Protein AF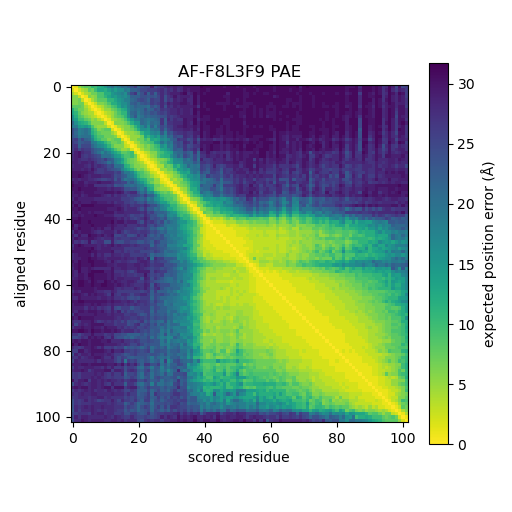-F8L3F9-F1 (afdb_monomer)

Mean predicted aligned error: 17.77 Å

Organism: Simkania negevensis (strain ATCC VR-1471 / DSM 27360 / Z) (NCBI:txid331113)

pLDDT: mean 72.8, std 18.69, range [41.62, 96.38]

Secondary structure (DSSP, 8-state):
---------------------------------------HHHHHHHHHHHHH-TT--HHHHHHHHHHHHHHHHHHHHHHHHHHHHHHHHHHHHHHHHHTT--

Radius of gyration: 32.16 Å; Cα contacts (8 Å, |Δi|>4): 12; chains: 1; bounding box: 49×46×103 Å

Sequence (102 aa):
MSDSSGVPPPSSGSSSQSSSQQDPLPTQIQTGMSKPYDIKGDTAIRNWAKHFYPGMTEDQLNKFVQQFLMTICQQISQQIGKEMQEQRKQAQKLKRAEEGED

Nearest PDB structures (foldseek):
  1wgf-assembly1_A  TM=5.217E-01  e=1.063E+00  Mus musculus

Foldseek 3Di:
DDDDDDDDDDDDDDDDDDDDDDPPDDDDPPPPPPDPPPPVVLVVQLVVCCVVPVPDDPVRSVVVSVVVVVVVVVVVVVVVVVVVVVVVVVVVVVVVVVVVPD

Structure (mmCIF, N/CA/C/O backbone):
data_AF-F8L3F9-F1
#
_entry.id   AF-F8L3F9-F1
#
loop_
_atom_site.group_PDB
_atom_site.id
_atom_site.type_symbol
_atom_site.label_atom_id
_atom_site.label_alt_id
_atom_site.label_comp_id
_atom_site.label_asym_id
_atom_site.label_entity_id
_atom_site.label_seq_id
_atom_site.pdbx_PDB_ins_code
_atom_site.Cartn_x
_atom_site.Cartn_y
_atom_site.Cartn_z
_atom_site.occupancy
_atom_site.B_iso_or_equiv
_atom_site.auth_seq_id
_atom_site.auth_comp_id
_atom_site.auth_asym_id
_atom_site.auth_atom_id
_atom_site.pdbx_PDB_model_num
ATOM 1 N N . MET A 1 1 ? -2.420 -42.164 82.364 1.00 43.06 1 MET A N 1
ATOM 2 C CA . MET A 1 1 ? -1.245 -42.930 81.894 1.00 43.06 1 MET A CA 1
ATOM 3 C C . MET A 1 1 ? -1.417 -43.035 80.379 1.00 43.06 1 MET A C 1
ATOM 5 O O . MET A 1 1 ? -2.393 -43.652 79.989 1.00 43.06 1 MET A O 1
ATOM 9 N N . SER A 1 2 ? -0.715 -42.334 79.485 1.00 50.41 2 SER A N 1
ATOM 10 C CA . SER A 1 2 ? 0.636 -41.750 79.512 1.00 50.41 2 SER A CA 1
ATOM 11 C C . SER A 1 2 ? 0.702 -40.386 78.803 1.00 50.41 2 SER A C 1
ATOM 13 O O . SER A 1 2 ? -0.051 -40.135 77.865 1.00 50.41 2 SER A O 1
ATOM 15 N N . ASP A 1 3 ? 1.627 -39.555 79.288 1.00 45.97 3 ASP A N 1
ATOM 16 C CA . ASP A 1 3 ? 2.169 -38.316 78.720 1.00 45.97 3 ASP A CA 1
ATOM 17 C C . ASP A 1 3 ? 2.650 -38.441 77.267 1.00 45.97 3 ASP A C 1
ATOM 19 O O . ASP A 1 3 ? 3.238 -39.455 76.891 1.00 45.97 3 ASP A O 1
ATOM 23 N N . SER A 1 4 ? 2.554 -37.346 76.506 1.00 58.72 4 SER A N 1
ATOM 24 C CA . SER A 1 4 ? 3.695 -36.904 75.698 1.00 58.72 4 SER A CA 1
ATOM 25 C C . SER A 1 4 ? 3.683 -35.384 75.543 1.00 58.72 4 SER A C 1
ATOM 27 O O . SER A 1 4 ? 2.698 -34.776 75.124 1.00 58.72 4 SER A O 1
ATOM 29 N N . SER A 1 5 ? 4.805 -34.799 75.940 1.00 61.41 5 SER A N 1
ATOM 30 C CA . SER A 1 5 ? 5.029 -33.396 76.265 1.00 61.41 5 SER A CA 1
ATOM 31 C C . SER A 1 5 ? 5.695 -32.630 75.121 1.00 61.41 5 SER A C 1
ATOM 33 O O . SER A 1 5 ? 6.549 -33.182 74.435 1.00 61.41 5 SER A O 1
ATOM 35 N N . GLY A 1 6 ? 5.396 -31.326 75.043 1.00 58.28 6 GLY A N 1
ATOM 36 C CA . GLY A 1 6 ? 6.217 -30.277 74.410 1.00 58.28 6 GLY A CA 1
ATOM 37 C C . GLY A 1 6 ? 6.114 -30.231 72.882 1.00 58.28 6 GLY A C 1
ATOM 38 O O . GLY A 1 6 ? 6.138 -31.256 72.225 1.00 58.28 6 GLY A O 1
ATOM 39 N N . VAL A 1 7 ? 6.024 -29.080 72.214 1.00 61.94 7 VAL A N 1
ATOM 40 C CA . VAL A 1 7 ? 6.843 -27.852 72.323 1.00 61.94 7 VAL A CA 1
ATOM 41 C C . VAL A 1 7 ? 6.077 -26.707 71.581 1.00 61.94 7 VAL A C 1
ATOM 43 O O . VAL A 1 7 ? 5.232 -27.014 70.741 1.00 61.94 7 VAL A O 1
ATOM 46 N N . PRO A 1 8 ? 6.271 -25.411 71.925 1.00 63.53 8 PRO A N 1
ATOM 47 C CA . PRO A 1 8 ? 5.248 -24.351 71.880 1.00 63.53 8 PRO A CA 1
ATOM 48 C C . PRO A 1 8 ? 5.168 -23.564 70.551 1.00 63.53 8 PRO A C 1
ATOM 50 O O . PRO A 1 8 ? 6.009 -23.754 69.672 1.00 63.53 8 PRO A O 1
ATOM 53 N N . PRO A 1 9 ? 4.186 -22.643 70.402 1.00 65.69 9 PRO A N 1
ATOM 54 C CA . PRO A 1 9 ? 4.080 -21.766 69.237 1.00 65.69 9 PRO A CA 1
ATOM 55 C C . PRO A 1 9 ? 5.039 -20.569 69.340 1.00 65.69 9 PRO A C 1
ATOM 57 O O . PRO A 1 9 ? 5.296 -20.059 70.433 1.00 65.69 9 PRO A O 1
ATOM 60 N N . PRO A 1 10 ? 5.537 -20.081 68.197 1.00 56.44 10 PRO A N 1
ATOM 61 C CA . PRO A 1 10 ? 5.499 -18.638 67.948 1.00 56.44 10 PRO A CA 1
ATOM 62 C C . PRO A 1 10 ? 5.067 -18.354 66.496 1.00 56.44 10 PRO A C 1
ATOM 64 O O . PRO A 1 10 ? 5.521 -18.985 65.551 1.00 56.44 10 PRO A O 1
ATOM 67 N N . SER A 1 11 ? 4.016 -17.564 66.302 1.00 47.84 11 SER A N 1
ATOM 68 C CA . SER A 1 11 ? 4.045 -16.103 66.119 1.00 47.84 11 SER A CA 1
ATOM 69 C C . SER A 1 11 ? 4.158 -15.689 64.651 1.00 47.84 11 SER A C 1
ATOM 71 O O . SER A 1 11 ? 5.175 -15.892 64.005 1.00 47.84 11 SER A O 1
ATOM 73 N N . SER A 1 12 ? 3.085 -15.034 64.205 1.00 54.38 12 SER A N 1
ATOM 74 C CA . SER A 1 12 ? 3.083 -13.754 63.492 1.00 54.38 12 SER A CA 1
ATOM 75 C C . SER A 1 12 ? 4.060 -13.547 62.333 1.00 54.38 12 SER A C 1
ATOM 77 O O . SER A 1 12 ? 5.251 -13.348 62.545 1.00 54.38 12 SER A O 1
ATOM 79 N N . GLY A 1 13 ? 3.504 -13.327 61.138 1.00 46.06 13 GLY A N 1
ATOM 80 C CA . GLY A 1 13 ? 4.103 -12.376 60.202 1.00 46.06 13 GLY A CA 1
ATOM 81 C C . GLY A 1 13 ? 4.023 -12.746 58.728 1.00 46.06 13 GLY A C 1
ATOM 82 O O . GLY A 1 13 ? 4.798 -13.559 58.250 1.00 46.06 13 GLY A O 1
ATOM 83 N N . SER A 1 14 ? 3.174 -11.997 58.025 1.00 42.38 14 SER A N 1
ATOM 84 C CA . SER A 1 14 ? 3.471 -11.379 56.727 1.00 42.38 14 SER A CA 1
ATOM 85 C C . SER A 1 14 ? 3.509 -12.234 55.451 1.00 42.38 14 SER A C 1
ATOM 87 O O . SER A 1 14 ? 4.433 -12.988 55.187 1.00 42.38 14 SER A O 1
ATOM 89 N N . SER A 1 15 ? 2.539 -11.904 54.594 1.00 42.09 15 SER A N 1
ATOM 90 C CA . SER A 1 15 ? 2.754 -11.364 53.243 1.00 42.09 15 SER A CA 1
ATOM 91 C C . SER A 1 15 ? 3.395 -12.247 52.170 1.00 42.09 15 SER A C 1
ATOM 93 O O . SER A 1 15 ? 4.589 -12.510 52.171 1.00 42.09 15 SER A O 1
ATOM 95 N N . SER A 1 16 ? 2.581 -12.478 51.136 1.00 50.47 16 SER A N 1
ATOM 96 C CA . SER A 1 16 ? 2.945 -12.306 49.727 1.00 50.47 16 SER A CA 1
ATOM 97 C C . SER A 1 16 ? 4.160 -13.080 49.221 1.00 50.47 16 SER A C 1
ATOM 99 O O . SER A 1 16 ? 5.280 -12.586 49.276 1.00 50.47 16 SER A O 1
ATOM 101 N N . GLN A 1 17 ? 3.913 -14.180 48.511 1.00 46.78 17 GLN A N 1
ATOM 102 C CA . GLN A 1 17 ? 4.690 -14.456 47.305 1.00 46.78 17 GLN A CA 1
ATOM 103 C C . GLN A 1 17 ? 3.849 -15.220 46.284 1.00 46.78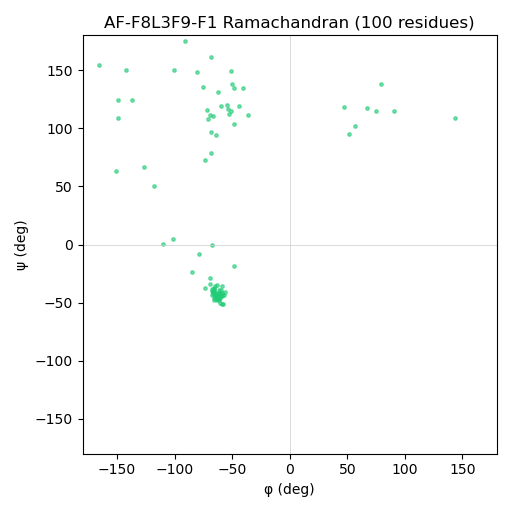 17 GLN A C 1
ATOM 105 O O . GLN A 1 17 ? 3.501 -16.385 46.452 1.00 46.78 17 GLN A O 1
ATOM 110 N N . SER A 1 18 ? 3.505 -14.496 45.219 1.00 57.31 18 SER A N 1
ATOM 111 C CA . SER A 1 18 ? 3.032 -15.024 43.949 1.00 57.31 18 SER A CA 1
ATOM 112 C C . SER A 1 18 ? 3.946 -16.146 43.459 1.00 57.31 18 SER A C 1
ATOM 114 O O . SER A 1 18 ? 5.166 -15.995 43.434 1.00 57.31 18 SER A O 1
ATOM 116 N N . SER A 1 19 ? 3.363 -17.247 43.006 1.00 45.56 19 SER A N 1
ATOM 117 C CA . SER A 1 19 ? 4.046 -18.233 42.165 1.00 45.56 19 SER A CA 1
ATOM 118 C C . SER A 1 19 ? 3.022 -18.909 41.262 1.00 45.56 19 SER A C 1
ATOM 120 O O . SER A 1 19 ? 2.772 -20.107 41.340 1.00 45.56 19 SER A O 1
ATOM 122 N N . SER A 1 20 ? 2.401 -18.107 40.396 1.00 57.38 20 SER A N 1
ATOM 123 C CA . SER A 1 20 ? 1.855 -18.636 39.151 1.00 57.38 20 SER A CA 1
ATOM 124 C C . SER A 1 20 ? 3.050 -18.963 38.265 1.00 57.38 20 SER A C 1
ATOM 126 O O . SER A 1 20 ? 3.831 -18.071 37.933 1.00 57.38 20 SER A O 1
ATOM 128 N N . GLN A 1 21 ? 3.209 -20.249 37.966 1.00 50.00 21 GLN A N 1
ATOM 129 C CA . GLN A 1 21 ? 4.160 -20.800 37.009 1.00 50.00 21 GLN A CA 1
ATOM 130 C C . GLN A 1 21 ? 4.309 -19.867 35.799 1.00 50.00 21 GLN A C 1
ATOM 132 O O . GLN A 1 21 ? 3.380 -19.692 35.012 1.00 50.00 21 GLN A O 1
ATOM 137 N N . GLN A 1 22 ? 5.483 -19.247 35.668 1.00 48.94 22 GLN A N 1
ATOM 138 C CA . GLN A 1 22 ? 5.950 -18.790 34.371 1.00 48.94 22 GLN A CA 1
ATOM 139 C C . GLN A 1 22 ? 6.312 -20.044 33.584 1.00 48.94 22 GLN A C 1
ATOM 141 O O . GLN A 1 22 ? 7.310 -20.698 33.882 1.00 48.94 22 GLN A O 1
ATOM 146 N N . ASP A 1 23 ? 5.491 -20.372 32.594 1.00 53.12 23 ASP A N 1
ATOM 147 C CA . ASP A 1 23 ? 5.928 -21.192 31.473 1.00 53.12 23 ASP A CA 1
ATOM 148 C C . ASP A 1 23 ? 7.173 -20.525 30.856 1.00 53.12 23 ASP A C 1
ATOM 150 O O . ASP A 1 23 ? 7.100 -19.356 30.451 1.00 53.12 23 ASP A O 1
ATOM 154 N N . PRO A 1 24 ? 8.339 -21.192 30.809 1.00 52.97 24 PRO A N 1
ATOM 155 C CA . PRO A 1 24 ? 9.492 -20.642 30.123 1.00 52.97 24 PRO A CA 1
ATOM 156 C C . PRO A 1 24 ? 9.208 -20.656 28.618 1.00 52.97 24 PRO A C 1
ATOM 158 O O . PRO A 1 24 ? 9.140 -21.710 27.991 1.00 52.97 24 PRO A O 1
ATOM 161 N N . LEU A 1 25 ? 9.054 -19.462 28.039 1.00 47.41 25 LEU A N 1
ATOM 162 C CA . LEU A 1 25 ? 9.075 -19.237 26.592 1.00 47.41 25 LEU A CA 1
ATOM 163 C C . LEU A 1 25 ? 10.244 -20.026 25.973 1.00 47.41 25 LEU A C 1
ATOM 165 O O . LEU A 1 25 ? 11.396 -19.759 26.337 1.00 47.41 25 LEU A O 1
ATOM 169 N N . PRO A 1 26 ? 9.997 -20.984 25.059 1.00 49.09 26 PRO A N 1
ATOM 170 C CA . PRO A 1 26 ? 11.078 -21.723 24.443 1.00 49.09 26 PRO A CA 1
ATOM 171 C C . PRO A 1 26 ? 11.989 -20.788 23.644 1.00 49.09 26 PRO A C 1
ATOM 173 O O . PRO A 1 26 ? 11.580 -19.925 22.868 1.00 49.09 26 PRO A O 1
ATOM 176 N N . THR A 1 27 ? 13.260 -21.003 23.936 1.00 58.44 27 THR A N 1
ATOM 177 C CA . THR A 1 27 ? 14.493 -20.352 23.529 1.00 58.44 27 THR A CA 1
ATOM 178 C C . THR A 1 27 ? 14.646 -20.156 22.014 1.00 58.44 27 THR A C 1
ATOM 180 O O . THR A 1 27 ? 14.423 -21.069 21.231 1.00 58.44 27 THR A O 1
ATOM 183 N N . GLN A 1 28 ? 15.139 -18.965 21.647 1.00 46.66 28 GLN A N 1
ATOM 184 C CA . GLN A 1 28 ? 15.873 -18.620 20.417 1.00 46.66 28 GLN A CA 1
ATOM 185 C C . GLN A 1 28 ? 15.248 -19.029 19.073 1.00 46.66 28 GLN A C 1
ATOM 187 O O . GLN A 1 28 ? 15.552 -20.073 18.500 1.00 46.66 28 GLN A O 1
ATOM 192 N N . ILE A 1 29 ? 14.523 -18.088 18.464 1.00 52.41 29 ILE A N 1
ATOM 193 C CA . ILE A 1 29 ? 14.368 -18.065 17.007 1.00 52.41 29 ILE A CA 1
ATOM 194 C C . ILE A 1 29 ? 15.739 -17.707 16.420 1.00 52.41 29 ILE A C 1
ATOM 196 O O . ILE A 1 29 ? 16.134 -16.543 16.369 1.00 52.41 29 ILE A O 1
ATOM 200 N N . GLN A 1 30 ? 16.482 -18.736 16.019 1.00 41.62 30 GLN A N 1
ATOM 201 C CA . GLN A 1 30 ? 17.684 -18.631 15.205 1.00 41.62 30 GLN A CA 1
ATOM 202 C C . GLN A 1 30 ? 17.249 -18.063 13.845 1.00 41.62 30 GLN A C 1
ATOM 204 O O . GLN A 1 30 ? 16.769 -18.786 12.974 1.00 41.62 30 GLN A O 1
ATOM 209 N N . THR A 1 31 ? 17.334 -16.742 13.676 1.00 54.41 31 THR A N 1
ATOM 210 C CA . THR A 1 31 ? 17.109 -16.061 12.397 1.00 54.41 31 THR A CA 1
ATOM 211 C C . THR A 1 31 ? 18.249 -16.423 11.453 1.00 54.41 31 THR A C 1
ATOM 213 O O . THR A 1 31 ? 19.192 -15.664 11.242 1.00 54.41 31 THR A O 1
ATOM 216 N N . GLY A 1 32 ? 18.170 -17.623 10.874 1.00 46.91 32 GLY A N 1
ATOM 217 C CA . GLY A 1 32 ? 18.882 -17.938 9.649 1.00 46.91 32 GLY A CA 1
ATOM 218 C C . GLY A 1 32 ? 18.509 -16.855 8.651 1.00 46.91 32 GLY A C 1
ATOM 219 O O . GLY A 1 32 ? 17.337 -16.736 8.298 1.00 46.91 32 GLY A O 1
ATOM 220 N N . MET A 1 33 ? 19.483 -16.012 8.294 1.00 45.03 33 MET A N 1
ATOM 221 C CA . MET A 1 33 ? 19.332 -14.974 7.282 1.00 45.03 33 MET A CA 1
ATOM 222 C C . MET A 1 33 ? 18.704 -15.633 6.060 1.00 45.03 33 MET A C 1
ATOM 224 O O . MET A 1 33 ? 19.345 -16.416 5.354 1.00 45.03 33 MET A O 1
ATOM 228 N N . SER A 1 34 ? 17.408 -15.386 5.883 1.00 47.88 34 SER A N 1
ATOM 229 C CA . SER A 1 34 ? 16.674 -15.869 4.734 1.00 47.88 34 SER A CA 1
ATOM 230 C C . SER A 1 34 ? 17.375 -15.258 3.535 1.00 47.88 34 SER A C 1
ATOM 232 O O . SER A 1 34 ? 17.488 -14.037 3.416 1.00 47.88 34 SER A O 1
ATOM 234 N N . LYS A 1 35 ? 17.904 -16.124 2.665 1.00 50.41 35 LYS A N 1
ATOM 235 C CA . LYS A 1 35 ? 18.222 -15.753 1.285 1.00 50.41 35 LYS A CA 1
ATOM 236 C C . LYS A 1 35 ? 17.068 -14.874 0.790 1.00 50.41 35 LYS A C 1
ATOM 238 O O . LYS A 1 35 ? 15.927 -15.239 1.091 1.00 50.41 35 LYS A O 1
ATOM 243 N N . PRO A 1 36 ? 17.334 -13.741 0.111 1.00 56.72 36 PRO A N 1
ATOM 244 C CA . PRO A 1 36 ? 16.274 -12.849 -0.338 1.00 56.72 36 PRO A CA 1
ATOM 245 C C . PRO A 1 36 ? 15.277 -13.719 -1.084 1.00 56.72 36 PRO A C 1
ATOM 247 O O . PRO A 1 36 ? 15.655 -14.410 -2.031 1.00 56.72 36 PRO A O 1
ATOM 250 N N . TYR A 1 37 ? 14.067 -13.821 -0.540 1.00 50.84 37 TYR A N 1
ATOM 251 C CA . TYR A 1 37 ? 13.046 -14.673 -1.108 1.00 50.84 37 TYR A CA 1
ATOM 252 C C . TYR A 1 37 ? 12.919 -14.260 -2.572 1.00 50.84 37 TYR A C 1
ATOM 254 O O . TYR A 1 37 ? 12.576 -13.115 -2.856 1.00 50.84 37 TYR A O 1
ATOM 262 N N . ASP A 1 38 ? 13.221 -15.167 -3.500 1.00 53.31 38 ASP A N 1
ATOM 263 C CA . ASP A 1 38 ? 12.825 -14.994 -4.892 1.00 53.31 38 ASP A CA 1
ATOM 264 C C . ASP A 1 38 ? 11.315 -15.258 -4.920 1.00 53.31 38 ASP A C 1
ATOM 266 O O . ASP A 1 38 ? 10.824 -16.350 -5.222 1.00 53.31 38 ASP A O 1
ATOM 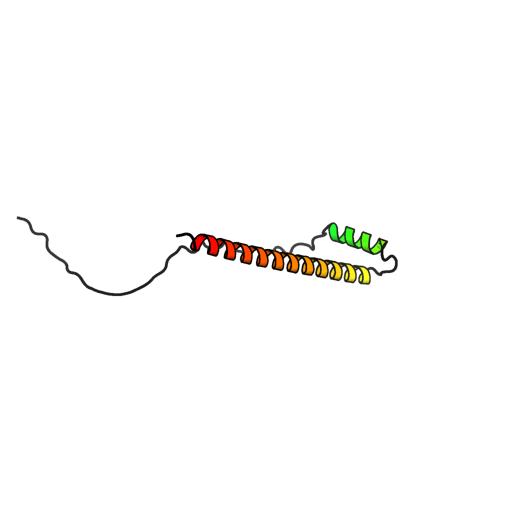270 N N . ILE A 1 39 ? 10.566 -14.289 -4.386 1.00 55.09 39 ILE A N 1
ATOM 271 C CA . ILE A 1 39 ? 9.117 -14.344 -4.315 1.00 55.09 39 ILE A CA 1
ATOM 272 C C . ILE A 1 39 ? 8.687 -14.266 -5.769 1.00 55.09 39 ILE A C 1
ATOM 274 O O . ILE A 1 39 ? 8.798 -13.216 -6.391 1.00 55.09 39 ILE A O 1
ATOM 278 N N . LYS A 1 40 ? 8.158 -15.363 -6.317 1.00 61.31 40 LYS A N 1
ATOM 279 C CA . LYS A 1 40 ? 7.606 -15.417 -7.687 1.00 61.31 40 LYS A CA 1
ATOM 280 C C . LYS A 1 40 ? 6.633 -14.258 -8.005 1.00 61.31 40 LYS A C 1
ATOM 282 O O . LYS A 1 40 ? 6.383 -13.966 -9.172 1.00 61.31 40 LYS A O 1
ATOM 287 N N . GLY A 1 41 ? 6.101 -13.590 -6.977 1.00 67.25 41 GLY A N 1
ATOM 288 C CA . GLY A 1 41 ? 5.327 -12.351 -7.064 1.00 67.25 41 GLY A CA 1
ATOM 289 C C . GLY A 1 41 ? 6.112 -11.127 -7.557 1.00 67.25 41 GLY A C 1
ATOM 290 O O . GLY A 1 41 ? 5.574 -10.369 -8.357 1.00 67.25 41 GLY A O 1
ATOM 291 N N . ASP A 1 42 ? 7.382 -10.958 -7.193 1.00 70.19 42 ASP A N 1
ATOM 292 C CA . ASP A 1 42 ? 8.201 -9.818 -7.632 1.00 70.19 42 ASP A CA 1
ATOM 293 C C . ASP A 1 42 ? 8.449 -9.851 -9.141 1.00 70.19 42 ASP A C 1
ATOM 295 O O . ASP A 1 42 ? 8.433 -8.814 -9.810 1.00 70.19 42 ASP A O 1
ATOM 299 N N . THR A 1 43 ? 8.651 -11.046 -9.701 1.00 78.75 43 THR A N 1
ATOM 300 C CA . THR A 1 43 ? 8.774 -11.252 -11.148 1.00 78.75 43 THR A CA 1
ATOM 301 C C . THR A 1 43 ? 7.455 -10.952 -11.860 1.00 78.75 43 THR A C 1
ATOM 303 O O . THR A 1 43 ? 7.456 -10.295 -12.901 1.00 78.75 43 THR A O 1
ATOM 306 N N . ALA A 1 44 ? 6.319 -11.379 -11.297 1.00 80.88 44 ALA A N 1
ATOM 307 C CA . ALA A 1 44 ? 4.998 -11.121 -11.871 1.00 80.88 44 ALA A CA 1
ATOM 308 C C . ALA A 1 44 ? 4.655 -9.623 -11.879 1.00 80.88 44 ALA A C 1
ATOM 310 O O . ALA A 1 44 ? 4.223 -9.100 -12.906 1.00 80.88 44 ALA A O 1
ATOM 311 N N . ILE A 1 45 ? 4.918 -8.916 -10.775 1.00 78.56 45 ILE A N 1
ATOM 312 C CA . ILE A 1 45 ? 4.686 -7.470 -10.666 1.00 78.56 45 ILE A CA 1
ATOM 313 C C . I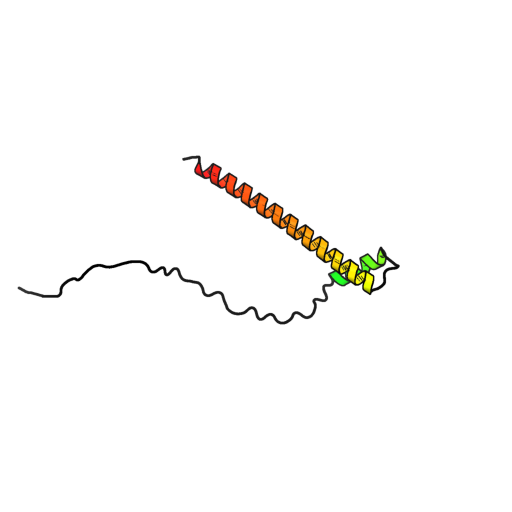LE A 1 45 ? 5.626 -6.708 -11.602 1.00 78.56 45 ILE A C 1
ATOM 315 O O . ILE A 1 45 ? 5.187 -5.775 -12.271 1.00 78.56 45 ILE A O 1
ATOM 319 N N . ARG A 1 46 ? 6.895 -7.123 -11.726 1.00 79.56 46 ARG A N 1
ATOM 320 C CA . ARG A 1 46 ? 7.821 -6.527 -12.701 1.00 79.56 46 ARG A CA 1
ATOM 321 C C . ARG A 1 46 ? 7.359 -6.722 -14.140 1.00 79.56 46 ARG A C 1
ATOM 323 O O . ARG A 1 46 ? 7.411 -5.769 -14.910 1.00 79.56 46 ARG A O 1
ATOM 330 N N . ASN A 1 47 ? 6.894 -7.914 -14.508 1.00 83.88 47 ASN A N 1
ATOM 331 C CA . ASN A 1 47 ? 6.389 -8.179 -15.858 1.00 83.88 47 ASN A CA 1
ATOM 332 C C . ASN A 1 47 ? 5.117 -7.377 -16.156 1.00 83.88 47 ASN A C 1
ATOM 334 O O . ASN A 1 47 ? 5.004 -6.787 -17.229 1.00 83.88 47 ASN A O 1
ATOM 338 N N . TRP A 1 48 ? 4.199 -7.295 -15.190 1.00 86.31 48 TRP A N 1
ATOM 339 C CA . TRP A 1 48 ? 3.020 -6.437 -15.275 1.00 86.31 48 TRP A CA 1
ATOM 340 C C . TRP A 1 48 ? 3.422 -4.966 -15.449 1.00 86.31 48 TRP A C 1
ATOM 342 O O . TRP A 1 48 ? 3.017 -4.323 -16.412 1.00 86.31 48 TRP A O 1
ATOM 352 N N . ALA A 1 49 ? 4.302 -4.441 -14.599 1.00 85.50 49 ALA A N 1
ATOM 353 C CA . ALA A 1 49 ? 4.717 -3.045 -14.671 1.00 85.50 49 ALA A CA 1
ATOM 354 C C . ALA A 1 49 ? 5.490 -2.720 -15.966 1.00 85.50 49 ALA A C 1
ATOM 356 O O . ALA A 1 49 ? 5.259 -1.667 -16.550 1.00 85.50 49 ALA A O 1
ATOM 357 N N . LYS A 1 50 ? 6.314 -3.633 -16.500 1.00 85.19 50 LYS A N 1
ATOM 358 C CA . LYS A 1 50 ? 6.937 -3.470 -17.831 1.00 85.19 50 LYS A CA 1
ATOM 359 C C . LYS A 1 50 ? 5.910 -3.419 -18.966 1.00 85.19 50 LYS A C 1
ATOM 361 O O . LYS A 1 50 ? 6.126 -2.698 -19.934 1.00 85.19 50 LYS A O 1
ATOM 366 N N . HIS A 1 51 ? 4.809 -4.164 -18.854 1.00 87.81 51 HIS A N 1
ATOM 367 C CA . HIS A 1 51 ? 3.737 -4.148 -19.851 1.00 87.81 51 HIS A CA 1
ATOM 368 C C . HIS A 1 51 ? 3.002 -2.800 -19.889 1.00 87.81 51 HIS A C 1
ATOM 370 O O . HIS A 1 51 ? 2.751 -2.271 -20.968 1.00 87.81 51 HIS A O 1
ATOM 376 N N . PHE A 1 52 ? 2.694 -2.222 -18.723 1.00 86.00 52 PHE A N 1
ATOM 377 C CA . PHE A 1 52 ? 1.960 -0.952 -18.629 1.00 86.00 52 PHE A CA 1
ATOM 378 C C . PHE A 1 52 ? 2.854 0.291 -18.736 1.00 86.00 52 PHE A C 1
ATOM 380 O O . PHE A 1 52 ? 2.381 1.354 -19.137 1.00 86.00 52 PHE A O 1
ATOM 387 N N . TYR A 1 53 ? 4.144 0.163 -18.424 1.00 85.19 53 TYR A N 1
ATOM 388 C CA . TYR A 1 53 ? 5.117 1.254 -18.457 1.00 85.19 53 TYR A CA 1
ATOM 389 C C . TYR A 1 53 ? 6.346 0.876 -19.309 1.00 85.19 53 TYR A C 1
ATOM 391 O O . TYR A 1 53 ? 7.455 0.768 -18.779 1.00 85.19 53 TYR A O 1
ATOM 399 N N . PRO A 1 54 ? 6.191 0.706 -20.641 1.00 80.12 54 PRO A N 1
ATOM 400 C CA . PRO A 1 54 ? 7.235 0.169 -21.527 1.00 80.12 54 PRO A CA 1
ATOM 401 C C . PRO A 1 54 ? 8.473 1.069 -21.710 1.00 80.12 54 PRO A C 1
ATOM 403 O O . PRO A 1 54 ? 9.402 0.693 -22.417 1.00 80.12 54 PRO A O 1
ATOM 406 N N . GLY A 1 55 ? 8.509 2.248 -21.081 1.00 86.00 55 GLY A N 1
ATOM 407 C CA . GLY A 1 55 ? 9.641 3.181 -21.114 1.00 86.00 55 GLY A CA 1
ATOM 408 C C . GLY A 1 55 ? 10.405 3.321 -19.794 1.00 86.00 55 GLY A C 1
ATOM 409 O O . GLY A 1 55 ? 11.337 4.120 -19.733 1.00 86.00 55 GLY A O 1
ATOM 410 N N . MET A 1 56 ? 10.022 2.602 -18.731 1.00 87.62 56 MET A N 1
ATOM 411 C CA . MET A 1 56 ? 10.749 2.671 -17.459 1.00 87.62 56 MET A CA 1
ATOM 412 C C . MET A 1 56 ? 12.065 1.897 -17.524 1.00 87.62 56 MET A C 1
ATOM 414 O O . MET A 1 56 ? 12.110 0.751 -17.976 1.00 87.62 56 MET A O 1
ATOM 418 N N . THR A 1 57 ? 13.131 2.500 -16.996 1.00 90.75 57 THR A N 1
ATOM 419 C CA . THR A 1 57 ? 14.384 1.778 -16.752 1.00 90.75 57 THR A CA 1
ATOM 420 C C . THR A 1 57 ? 14.204 0.753 -15.635 1.00 90.75 57 THR A C 1
ATOM 422 O O . THR A 1 57 ? 13.283 0.846 -14.822 1.00 90.75 57 THR A O 1
ATOM 425 N N . GLU A 1 58 ? 15.104 -0.225 -15.552 1.00 85.19 58 GLU A N 1
ATOM 426 C CA . GLU A 1 58 ? 15.046 -1.247 -14.503 1.00 85.19 58 GLU A CA 1
ATOM 427 C C . GLU A 1 58 ? 15.120 -0.644 -13.089 1.00 85.19 58 GLU A C 1
ATOM 429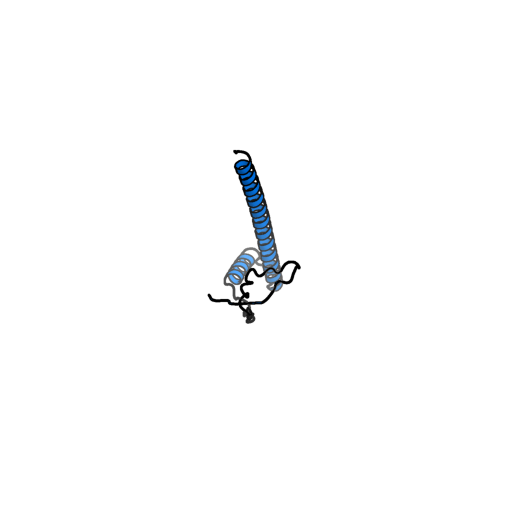 O O . GLU A 1 58 ? 14.383 -1.064 -12.199 1.00 85.19 58 GLU A O 1
ATOM 434 N N . ASP A 1 59 ? 15.900 0.422 -12.897 1.00 88.56 59 ASP A N 1
ATOM 435 C CA . ASP A 1 59 ? 15.964 1.149 -11.624 1.00 88.56 59 ASP A CA 1
ATOM 436 C C . ASP A 1 59 ? 14.661 1.882 -11.286 1.00 88.56 59 ASP A C 1
ATOM 438 O O . ASP A 1 59 ? 14.235 1.901 -10.128 1.00 88.56 59 ASP A O 1
ATOM 442 N N . GLN A 1 60 ? 14.007 2.487 -12.282 1.00 88.00 60 GLN A N 1
ATOM 443 C CA . GLN A 1 60 ? 12.701 3.129 -12.101 1.00 88.00 60 GLN A CA 1
ATOM 444 C C . GLN A 1 60 ? 11.626 2.093 -11.775 1.00 88.00 60 GLN A C 1
ATOM 446 O O . GLN A 1 60 ? 10.828 2.304 -10.863 1.00 88.00 60 GLN A O 1
ATOM 451 N N . LEU A 1 61 ? 11.661 0.953 -12.464 1.00 86.50 61 LEU A N 1
ATOM 452 C CA . LEU A 1 61 ? 10.777 -0.176 -12.220 1.00 86.50 61 LEU A CA 1
ATOM 453 C C . LEU A 1 61 ? 10.958 -0.720 -10.799 1.00 86.50 61 LEU A C 1
ATOM 455 O O . LEU A 1 61 ? 9.978 -0.916 -10.090 1.00 86.50 61 LEU A O 1
ATOM 459 N N . ASN A 1 62 ? 12.198 -0.912 -10.348 1.00 85.44 62 ASN A N 1
ATOM 460 C CA . ASN A 1 62 ? 12.487 -1.407 -9.003 1.00 85.44 62 ASN A CA 1
ATOM 461 C C . ASN A 1 62 ? 11.977 -0.442 -7.923 1.00 85.44 62 ASN A C 1
ATOM 463 O O . ASN A 1 62 ? 11.337 -0.879 -6.965 1.00 85.44 62 ASN A O 1
ATOM 467 N N . LYS A 1 63 ? 12.185 0.869 -8.102 1.00 88.12 63 LYS A N 1
ATOM 468 C CA . LYS A 1 63 ? 11.637 1.898 -7.201 1.00 88.12 63 LYS A CA 1
ATOM 469 C C . LYS A 1 63 ? 10.110 1.889 -7.188 1.00 88.12 63 LYS A C 1
ATOM 471 O O . LYS A 1 63 ? 9.516 1.945 -6.114 1.00 88.12 63 LYS A O 1
ATOM 476 N N . PHE A 1 64 ? 9.484 1.787 -8.358 1.00 87.00 64 PHE A N 1
ATOM 477 C CA . PHE A 1 64 ? 8.032 1.708 -8.484 1.00 87.00 64 PHE A CA 1
ATOM 478 C C . PHE A 1 64 ? 7.471 0.484 -7.753 1.00 87.00 64 PHE A C 1
ATOM 480 O O . PHE A 1 64 ? 6.573 0.630 -6.930 1.00 87.00 64 PHE A O 1
ATOM 487 N N . VAL A 1 65 ? 8.028 -0.707 -7.997 1.00 85.31 65 VAL A N 1
ATOM 488 C CA . VAL A 1 65 ? 7.568 -1.953 -7.364 1.00 85.31 65 VAL A CA 1
ATOM 489 C C . VAL A 1 65 ? 7.716 -1.884 -5.845 1.00 85.31 65 VAL A C 1
ATOM 491 O O . VAL A 1 65 ? 6.783 -2.240 -5.129 1.00 85.31 65 VAL A O 1
ATOM 494 N N . GLN A 1 66 ? 8.837 -1.362 -5.339 1.00 86.94 66 GLN A N 1
ATOM 495 C CA . GLN A 1 66 ? 9.030 -1.177 -3.898 1.00 86.94 66 GLN A CA 1
ATOM 496 C C . GLN A 1 66 ? 8.007 -0.214 -3.287 1.00 86.94 66 GLN A C 1
ATOM 498 O O . GLN A 1 66 ? 7.409 -0.532 -2.259 1.00 86.94 66 GLN A O 1
ATOM 503 N N . GLN A 1 67 ? 7.775 0.944 -3.914 1.00 88.62 67 GLN A N 1
ATOM 504 C CA . GLN A 1 67 ? 6.776 1.902 -3.436 1.00 88.62 67 GLN A CA 1
ATOM 505 C C . GLN A 1 67 ? 5.369 1.311 -3.474 1.00 88.62 67 GLN A C 1
ATOM 507 O O . GLN A 1 67 ? 4.639 1.418 -2.492 1.00 88.62 67 GLN A O 1
ATOM 512 N N . PHE A 1 68 ? 5.018 0.636 -4.567 1.00 87.06 68 PHE A N 1
ATOM 513 C CA . PHE A 1 68 ? 3.729 -0.018 -4.733 1.00 87.06 68 PHE A CA 1
ATOM 514 C C . PHE A 1 68 ? 3.475 -1.044 -3.624 1.00 87.06 68 PHE A C 1
ATOM 516 O O . PHE A 1 68 ? 2.460 -0.966 -2.933 1.00 87.06 68 PHE A O 1
ATOM 523 N N . LEU A 1 69 ? 4.425 -1.953 -3.386 1.00 86.81 69 LEU A N 1
ATOM 524 C CA . LEU A 1 69 ? 4.318 -2.951 -2.321 1.00 86.81 69 LEU A CA 1
ATOM 525 C C . LEU A 1 69 ? 4.193 -2.300 -0.940 1.00 86.81 69 LEU A C 1
ATOM 527 O O . LEU A 1 69 ? 3.340 -2.698 -0.149 1.00 86.81 69 LEU A O 1
ATOM 531 N N . MET A 1 70 ? 4.989 -1.265 -0.659 1.00 90.75 70 MET A N 1
ATOM 532 C CA . MET A 1 70 ? 4.920 -0.541 0.611 1.00 90.75 70 MET A CA 1
ATOM 533 C C . MET A 1 70 ? 3.545 0.110 0.822 1.00 90.75 70 MET A C 1
ATOM 535 O O . MET A 1 70 ? 2.973 -0.003 1.908 1.00 90.75 70 MET A O 1
ATOM 539 N N . THR A 1 71 ? 2.985 0.742 -0.213 1.00 93.62 71 THR A N 1
ATOM 540 C CA . THR A 1 71 ? 1.651 1.352 -0.162 1.00 93.62 71 THR A CA 1
ATOM 541 C C . THR A 1 71 ? 0.565 0.310 0.086 1.00 93.62 71 THR A C 1
ATOM 543 O O . THR A 1 71 ? -0.282 0.518 0.955 1.00 93.62 71 THR A O 1
ATOM 546 N N . ILE A 1 72 ? 0.599 -0.827 -0.613 1.00 90.81 72 ILE A N 1
ATOM 547 C CA . ILE A 1 72 ? -0.382 -1.903 -0.419 1.00 90.81 72 ILE A CA 1
ATOM 548 C C . ILE A 1 72 ? -0.291 -2.478 0.999 1.00 90.81 72 ILE A C 1
ATOM 550 O O . ILE A 1 72 ? -1.309 -2.594 1.682 1.00 90.81 72 ILE A O 1
ATOM 554 N N . CYS A 1 73 ? 0.916 -2.757 1.493 1.00 92.50 73 CYS A N 1
ATOM 555 C CA . CYS A 1 73 ? 1.118 -3.234 2.861 1.00 92.50 73 CYS A CA 1
ATOM 556 C C . CYS A 1 73 ? 0.581 -2.243 3.902 1.00 92.50 73 CYS A C 1
ATOM 558 O O . CYS A 1 73 ? -0.061 -2.649 4.875 1.00 92.50 73 CYS A O 1
ATOM 560 N N . GLN A 1 74 ? 0.802 -0.943 3.693 1.00 95.31 74 GLN A N 1
ATOM 561 C CA . GLN A 1 74 ? 0.284 0.099 4.575 1.00 95.31 74 GLN A CA 1
ATOM 562 C C . GLN A 1 74 ? -1.251 0.132 4.570 1.00 95.31 74 GLN A C 1
ATOM 564 O O . GLN A 1 74 ? -1.857 0.188 5.640 1.00 95.31 74 GLN A O 1
ATOM 569 N N . GLN A 1 75 ? -1.883 0.062 3.396 1.00 95.12 75 GLN A N 1
ATOM 570 C CA . GLN A 1 75 ? -3.344 0.052 3.270 1.00 95.12 75 GLN A CA 1
ATOM 571 C C . GLN A 1 75 ? -3.971 -1.163 3.958 1.00 95.12 75 GLN A C 1
ATOM 573 O O . GLN A 1 75 ? -4.898 -0.999 4.752 1.00 95.12 75 GLN A O 1
ATOM 578 N N . ILE A 1 76 ? -3.423 -2.359 3.727 1.00 95.19 76 ILE A N 1
ATOM 579 C CA . ILE A 1 76 ? -3.898 -3.595 4.364 1.00 95.19 76 ILE A CA 1
ATOM 580 C C . ILE A 1 76 ? -3.754 -3.492 5.885 1.00 95.19 76 ILE A C 1
ATOM 582 O O . ILE A 1 76 ? -4.703 -3.763 6.618 1.00 95.19 76 ILE A O 1
ATOM 586 N N . SER A 1 77 ? -2.600 -3.031 6.372 1.00 95.38 77 SER A N 1
ATOM 587 C CA . SER A 1 77 ? -2.352 -2.879 7.811 1.00 95.38 77 SER A CA 1
ATOM 588 C C . SER A 1 77 ? -3.343 -1.912 8.465 1.00 95.38 77 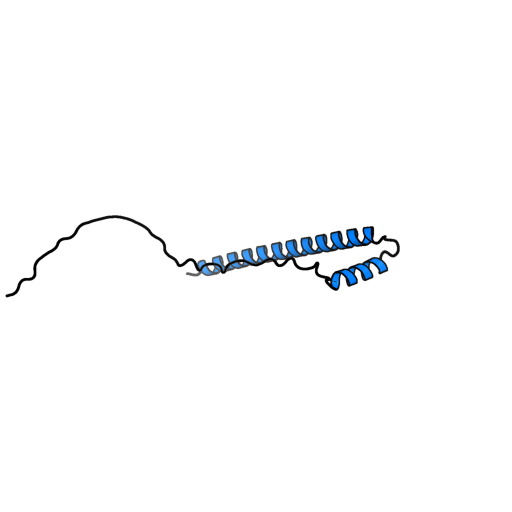SER A C 1
ATOM 590 O O . SER A 1 77 ? -3.865 -2.184 9.546 1.00 95.38 77 SER A O 1
ATOM 592 N N . GLN A 1 78 ? -3.646 -0.792 7.802 1.00 95.81 78 GLN A N 1
ATOM 593 C CA . GLN A 1 78 ? -4.647 0.163 8.280 1.00 95.81 78 GLN A CA 1
ATOM 594 C C . GLN A 1 78 ? -6.057 -0.431 8.282 1.00 95.81 78 GLN A C 1
ATOM 596 O O . GLN A 1 78 ? -6.817 -0.183 9.218 1.00 95.81 78 GLN A O 1
ATOM 601 N N . GLN A 1 79 ? -6.416 -1.203 7.256 1.00 96.25 79 GLN A N 1
ATOM 602 C CA . GLN A 1 79 ? -7.724 -1.842 7.163 1.00 96.25 79 GLN A CA 1
ATOM 603 C C . GLN A 1 79 ? -7.915 -2.886 8.267 1.00 96.25 79 GLN A C 1
ATOM 605 O O . GLN A 1 79 ? -8.902 -2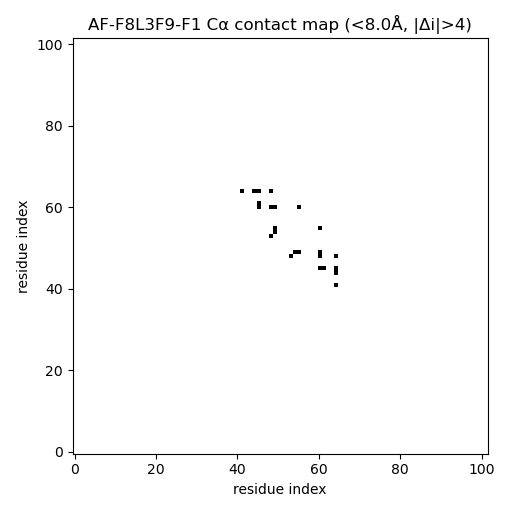.811 8.995 1.00 96.25 79 GLN A O 1
ATOM 610 N N . ILE A 1 80 ? -6.929 -3.764 8.474 1.00 95.56 80 ILE A N 1
ATOM 611 C CA . ILE A 1 80 ? -6.929 -4.742 9.573 1.00 95.56 80 ILE A CA 1
ATOM 612 C C . ILE A 1 80 ? -7.022 -4.024 10.923 1.00 95.56 80 ILE A C 1
ATOM 614 O O . ILE A 1 80 ? -7.801 -4.418 11.787 1.00 95.56 80 ILE A O 1
ATOM 618 N N . GLY A 1 81 ? -6.263 -2.940 11.110 1.00 96.06 81 GLY A N 1
ATOM 619 C CA . GLY A 1 81 ? -6.309 -2.147 12.338 1.00 96.06 81 GLY A CA 1
ATOM 620 C C . GLY A 1 81 ? -7.703 -1.580 12.632 1.00 96.06 81 GLY A C 1
ATOM 621 O O . GLY A 1 81 ? -8.170 -1.661 13.770 1.00 96.06 81 GLY A O 1
ATOM 622 N N . LYS A 1 82 ? -8.388 -1.048 11.610 1.00 96.38 82 LYS A N 1
ATOM 623 C CA . LYS A 1 82 ? -9.769 -0.549 11.727 1.00 96.38 82 LYS A CA 1
ATOM 624 C C . LYS A 1 82 ? -10.741 -1.671 12.079 1.00 96.38 82 LYS A C 1
ATOM 626 O O . LYS A 1 82 ? -11.516 -1.520 13.019 1.00 96.38 82 LYS A O 1
ATOM 631 N N . GLU A 1 83 ? -10.656 -2.793 11.373 1.00 96.25 83 GLU A N 1
ATOM 632 C CA . GLU A 1 83 ? -11.538 -3.941 11.577 1.00 96.25 83 GLU A CA 1
ATOM 633 C C . GLU A 1 83 ? -11.374 -4.532 12.985 1.00 96.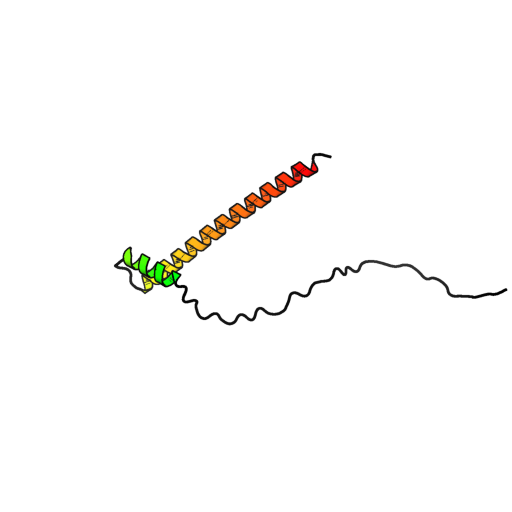25 83 GLU A C 1
ATOM 635 O O . GLU A 1 83 ? -12.352 -4.727 13.703 1.00 96.25 83 GLU A O 1
ATOM 640 N N . MET A 1 84 ? -10.134 -4.698 13.452 1.00 93.75 84 MET A N 1
ATOM 641 C CA . MET A 1 84 ? -9.841 -5.161 14.812 1.00 93.75 84 MET A CA 1
ATOM 642 C C . MET A 1 84 ? -10.373 -4.201 15.881 1.00 93.75 84 MET A C 1
ATOM 644 O O . MET A 1 84 ? -10.875 -4.630 16.923 1.00 93.75 84 MET A O 1
ATOM 648 N N . GLN A 1 85 ? -10.276 -2.889 15.652 1.00 94.62 85 GLN A N 1
ATOM 649 C CA . GLN A 1 85 ? -10.828 -1.898 16.573 1.00 94.62 85 GLN A CA 1
ATOM 650 C C . GLN A 1 85 ? -12.360 -1.963 16.619 1.00 94.62 85 GLN A C 1
ATOM 652 O O . GLN A 1 85 ? -12.949 -1.828 17.694 1.00 94.62 85 GLN A O 1
ATOM 657 N N . GLU A 1 86 ? -13.007 -2.167 15.475 1.00 94.62 86 GLU A N 1
ATOM 658 C CA . GLU A 1 86 ? -14.455 -2.312 15.380 1.00 94.62 86 GLU A CA 1
ATOM 659 C C . GLU A 1 86 ? -14.945 -3.587 16.074 1.00 94.62 86 GLU A C 1
ATOM 661 O O . GLU A 1 86 ? -15.836 -3.506 16.922 1.00 94.62 86 GLU A O 1
ATOM 666 N N . GLN A 1 87 ? -14.289 -4.724 15.835 1.00 92.31 87 GLN A N 1
ATOM 667 C CA . GLN A 1 87 ? -14.578 -5.985 16.524 1.00 92.31 87 GLN A CA 1
ATOM 668 C C . GLN A 1 87 ? -14.442 -5.844 18.047 1.00 92.31 87 GLN A C 1
ATOM 670 O O . GLN A 1 87 ? -15.323 -6.268 18.795 1.00 92.31 87 GLN A O 1
ATOM 675 N N . ARG A 1 88 ? -13.391 -5.168 18.536 1.00 92.31 88 ARG A N 1
ATOM 676 C CA . ARG A 1 88 ? -13.225 -4.897 19.977 1.00 92.31 88 ARG A CA 1
ATOM 677 C C . ARG A 1 88 ? -14.358 -4.044 20.545 1.00 92.31 88 ARG A C 1
ATOM 679 O O . ARG A 1 88 ? -14.837 -4.329 21.640 1.00 92.31 88 ARG A O 1
ATOM 686 N N . LYS A 1 89 ? -14.802 -3.011 19.821 1.00 93.62 89 LYS A N 1
ATOM 687 C CA . LYS A 1 89 ? -15.935 -2.168 20.243 1.00 93.62 89 LYS A CA 1
ATOM 688 C C . LYS A 1 89 ? -17.240 -2.963 20.292 1.00 93.62 89 LYS A C 1
ATOM 690 O O . LYS A 1 89 ? -18.009 -2.787 21.233 1.00 93.62 89 LYS A O 1
ATOM 695 N N . GLN A 1 90 ? -17.492 -3.824 19.307 1.00 91.25 90 GLN A N 1
ATOM 696 C CA . GLN A 1 90 ? -18.676 -4.686 19.282 1.00 91.25 90 GLN A CA 1
ATOM 697 C C . GLN A 1 90 ? -18.658 -5.690 20.442 1.00 91.25 90 GLN A C 1
ATOM 699 O O . GLN A 1 90 ? -19.636 -5.777 21.180 1.00 91.25 90 GLN A O 1
ATOM 704 N N . ALA A 1 91 ? -17.519 -6.343 20.688 1.00 90.44 91 ALA A N 1
ATOM 705 C CA . ALA A 1 91 ? -17.354 -7.261 21.813 1.00 90.44 91 ALA A CA 1
ATOM 706 C C . ALA A 1 91 ? -17.572 -6.572 23.175 1.00 90.44 91 ALA A C 1
ATOM 708 O O . ALA A 1 91 ? -18.196 -7.142 24.063 1.00 90.44 91 ALA A O 1
ATOM 709 N N . GLN A 1 92 ? -17.107 -5.329 23.350 1.00 89.19 92 GLN A N 1
ATOM 710 C CA . GLN A 1 92 ? -17.352 -4.560 24.579 1.00 89.19 92 GLN A CA 1
ATOM 711 C C . GLN A 1 92 ? -18.823 -4.176 24.767 1.00 89.19 92 GLN A C 1
ATOM 713 O O . GLN A 1 92 ? -19.310 -4.181 25.895 1.00 89.19 92 GLN A O 1
ATOM 718 N N . LYS A 1 93 ? -19.531 -3.825 23.687 1.00 90.19 93 LYS A N 1
ATOM 719 C CA . LYS A 1 93 ? -20.973 -3.543 23.752 1.00 90.19 93 LYS A CA 1
ATOM 720 C C . LYS A 1 93 ? -21.765 -4.785 24.144 1.00 90.19 93 LYS A C 1
ATOM 722 O O . LYS A 1 93 ? -22.660 -4.666 24.968 1.00 90.19 93 LYS A O 1
ATOM 727 N N . LEU A 1 94 ? -21.408 -5.942 23.583 1.00 88.25 94 LEU A N 1
ATOM 728 C CA . LEU A 1 94 ? -22.059 -7.210 23.898 1.00 88.25 94 LEU A CA 1
ATOM 729 C C . LEU A 1 94 ? -21.888 -7.569 25.380 1.00 88.25 94 LEU A C 1
ATOM 731 O O . LEU A 1 94 ? -22.883 -7.785 26.056 1.00 88.25 94 LEU A O 1
ATOM 735 N N . LYS A 1 95 ? -20.662 -7.484 25.916 1.00 85.44 95 LYS A N 1
ATOM 736 C CA . LYS A 1 95 ? -20.402 -7.735 27.346 1.00 85.44 95 LYS A CA 1
ATOM 737 C C . LYS A 1 95 ? -21.236 -6.854 28.280 1.00 85.44 95 LYS A C 1
ATOM 739 O O . LYS A 1 95 ? -21.750 -7.330 29.278 1.00 85.44 95 LYS A O 1
ATOM 744 N N . ARG A 1 96 ? -21.409 -5.569 27.943 1.00 80.62 96 ARG A N 1
ATOM 745 C CA . ARG A 1 96 ? -22.252 -4.656 28.738 1.00 80.62 96 ARG A CA 1
ATOM 746 C C . ARG A 1 96 ? -23.742 -4.981 28.664 1.00 80.62 96 ARG A C 1
ATOM 748 O O . ARG A 1 96 ? -24.463 -4.622 29.584 1.00 80.62 96 ARG A O 1
ATOM 755 N N . ALA A 1 97 ? -24.208 -5.570 27.565 1.00 81.81 97 ALA A N 1
ATOM 756 C CA . ALA A 1 97 ? -25.592 -6.014 27.450 1.00 81.81 97 ALA A CA 1
ATOM 757 C C . ALA A 1 97 ? -25.834 -7.276 28.294 1.00 81.81 97 ALA A C 1
ATOM 759 O O . ALA A 1 97 ? -26.869 -7.367 28.935 1.00 81.81 97 ALA A O 1
ATOM 760 N N . GLU A 1 98 ? -24.858 -8.189 28.347 1.00 78.56 98 GLU A N 1
ATOM 761 C CA . GLU A 1 98 ? -24.916 -9.408 29.169 1.00 78.56 98 GLU A CA 1
ATOM 762 C C . GLU A 1 98 ? -24.834 -9.115 30.680 1.00 78.56 98 GLU A C 1
ATOM 764 O O . GLU A 1 98 ? -25.484 -9.786 31.468 1.00 78.56 98 GLU A O 1
ATOM 769 N N . GLU A 1 99 ? -24.080 -8.092 31.103 1.00 74.44 99 GLU A N 1
ATOM 770 C CA . GLU A 1 99 ? -23.938 -7.717 32.525 1.00 74.44 99 GLU A CA 1
ATOM 771 C C . GLU A 1 99 ? -25.131 -6.914 33.095 1.00 74.44 99 GLU A C 1
ATOM 773 O O . GLU A 1 99 ? -25.165 -6.644 34.293 1.00 74.44 99 GLU A O 1
ATOM 778 N N . GLY A 1 100 ? -26.086 -6.482 32.261 1.00 64.62 100 GLY A N 1
ATOM 779 C CA . GLY A 1 100 ? -27.239 -5.663 32.669 1.00 64.62 100 GLY A CA 1
ATOM 780 C C . GLY A 1 100 ? -28.558 -6.426 32.835 1.00 64.62 100 GLY A C 1
ATOM 781 O O . GLY A 1 100 ? -29.588 -5.785 33.046 1.00 64.62 100 GLY A O 1
ATOM 782 N N . GLU A 1 101 ? -28.537 -7.754 32.700 1.00 54.91 101 GLU A N 1
ATOM 783 C CA . GLU A 1 101 ? -29.706 -8.644 32.753 1.00 54.91 101 GLU A CA 1
ATOM 784 C C . GLU A 1 101 ? -29.599 -9.647 33.923 1.00 54.91 101 GLU A C 1
ATOM 786 O O . GLU A 1 101 ? -29.752 -10.851 33.731 1.00 54.91 101 GLU A O 1
ATOM 791 N N . ASP A 1 102 ? -29.321 -9.142 35.132 1.00 47.78 102 ASP A N 1
ATOM 792 C CA . ASP A 1 102 ? -29.449 -9.878 36.406 1.00 47.78 102 ASP A CA 1
ATOM 793 C C . ASP A 1 102 ? -29.899 -8.931 37.540 1.00 47.78 102 ASP A C 1
ATOM 795 O O . ASP A 1 102 ? -29.279 -7.848 37.698 1.00 47.78 102 ASP A O 1
#

Solvent-accessible surface area (backb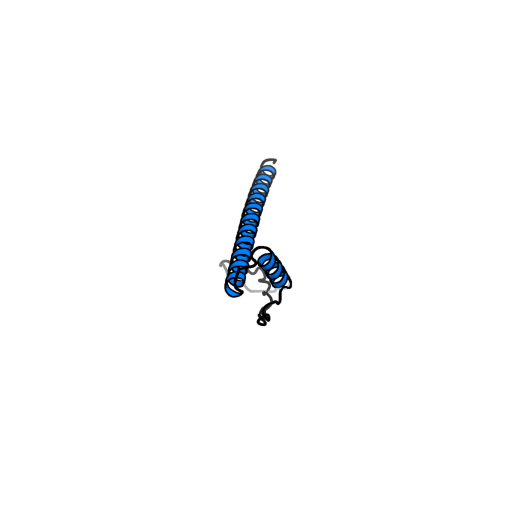one atoms only — not comparable to full-atom values): 6755 Å² total; per-residue (Å²): 140,81,90,86,79,88,83,85,89,80,81,87,81,82,81,88,80,90,78,78,81,75,77,77,77,84,78,77,88,77,78,69,80,71,68,81,74,84,49,72,62,60,58,50,52,48,54,50,48,44,70,78,41,80,81,61,50,72,68,55,46,53,53,48,53,52,51,51,53,52,52,52,53,50,52,50,53,52,50,52,52,51,51,54,52,50,52,52,52,52,54,53,53,50,54,57,58,66,72,69,74,122